Protein AF-A0A2E6H4V5-F1 (afdb_monomer_lite)

Structure (mmCIF, N/CA/C/O backbone):
data_AF-A0A2E6H4V5-F1
#
_entry.id   AF-A0A2E6H4V5-F1
#
loop_
_atom_site.group_PDB
_atom_site.id
_atom_site.type_symbol
_atom_site.label_atom_id
_atom_site.label_alt_id
_atom_site.label_comp_id
_atom_site.label_asym_id
_atom_site.label_entity_id
_atom_site.label_seq_id
_atom_site.pdbx_PDB_ins_code
_atom_site.Cartn_x
_atom_site.Cartn_y
_atom_site.Cartn_z
_atom_site.occupancy
_atom_site.B_iso_or_equiv
_atom_site.auth_seq_id
_atom_site.auth_comp_id
_atom_site.auth_asym_id
_atom_site.auth_atom_id
_atom_site.pdbx_PDB_model_num
ATOM 1 N N . MET A 1 1 ? 50.758 -8.841 -53.017 1.00 52.12 1 MET A N 1
ATOM 2 C CA . MET A 1 1 ? 50.225 -9.672 -51.910 1.00 52.12 1 MET A CA 1
ATOM 3 C C . MET A 1 1 ? 50.208 -8.991 -50.531 1.00 52.12 1 MET A C 1
ATOM 5 O O . MET A 1 1 ? 49.557 -9.523 -49.649 1.00 52.12 1 MET A O 1
ATOM 9 N N . LYS A 1 2 ? 50.827 -7.814 -50.313 1.00 46.16 2 LYS A N 1
ATOM 10 C CA . LYS A 1 2 ? 50.714 -7.075 -49.030 1.00 46.16 2 LYS A CA 1
ATOM 11 C C . LYS A 1 2 ? 49.359 -6.372 -48.821 1.00 46.16 2 LYS A C 1
ATOM 13 O O . LYS A 1 2 ? 48.883 -6.293 -47.697 1.00 46.16 2 LYS A O 1
ATOM 18 N N . ASN A 1 3 ? 48.698 -5.952 -49.901 1.00 44.50 3 ASN A N 1
ATOM 19 C CA . ASN A 1 3 ? 47.446 -5.182 -49.819 1.00 44.50 3 ASN A CA 1
ATOM 20 C C . ASN A 1 3 ? 46.197 -6.042 -49.544 1.00 44.50 3 ASN A C 1
ATOM 22 O O . ASN A 1 3 ? 45.157 -5.496 -49.205 1.00 44.50 3 ASN A O 1
ATOM 26 N N . LEU A 1 4 ? 46.293 -7.373 -49.664 1.00 47.16 4 LEU A N 1
ATOM 27 C CA . LEU A 1 4 ? 45.174 -8.289 -49.404 1.00 47.16 4 LEU A CA 1
ATOM 28 C C . LEU A 1 4 ? 45.075 -8.670 -47.914 1.00 47.16 4 LEU A C 1
ATOM 30 O O . LEU A 1 4 ? 43.982 -8.856 -47.392 1.00 47.16 4 LEU A O 1
ATOM 34 N N . PHE A 1 5 ? 46.212 -8.706 -47.210 1.00 50.19 5 PHE A N 1
ATOM 35 C CA . PHE A 1 5 ? 46.277 -9.004 -45.773 1.00 50.19 5 PHE A CA 1
ATOM 36 C C . PHE A 1 5 ? 45.730 -7.852 -44.912 1.00 50.19 5 PHE A C 1
ATOM 38 O O . PHE A 1 5 ? 45.134 -8.077 -43.864 1.00 50.19 5 PHE A O 1
ATOM 45 N N . LEU A 1 6 ? 45.884 -6.615 -45.393 1.00 50.12 6 LEU A N 1
ATOM 46 C CA . LEU A 1 6 ? 45.391 -5.404 -44.731 1.00 50.12 6 LEU A CA 1
ATOM 47 C C . LEU A 1 6 ? 43.860 -5.302 -44.755 1.00 50.12 6 LEU A C 1
ATOM 49 O O . LEU A 1 6 ? 43.263 -4.893 -43.766 1.00 50.12 6 LEU A O 1
ATOM 53 N N . ILE A 1 7 ? 43.218 -5.731 -45.844 1.00 53.72 7 ILE A N 1
ATOM 54 C CA . ILE A 1 7 ? 41.752 -5.709 -45.961 1.00 53.72 7 ILE A CA 1
ATOM 55 C C . ILE A 1 7 ? 41.122 -6.771 -45.045 1.00 53.72 7 ILE A C 1
ATOM 57 O O . ILE A 1 7 ? 40.123 -6.498 -44.387 1.00 53.72 7 ILE A O 1
ATOM 61 N N . PHE A 1 8 ? 41.737 -7.953 -44.931 1.00 45.75 8 PHE A N 1
ATOM 62 C CA . PHE A 1 8 ? 41.228 -9.027 -44.070 1.00 45.75 8 PHE A CA 1
ATOM 63 C C . PHE A 1 8 ? 41.343 -8.695 -42.573 1.00 45.75 8 PHE A C 1
ATOM 65 O O . PHE A 1 8 ? 40.436 -9.002 -41.804 1.00 45.75 8 PHE A O 1
ATOM 72 N N . ALA A 1 9 ? 42.418 -8.011 -42.163 1.00 53.47 9 ALA A N 1
ATOM 73 C CA . ALA A 1 9 ? 42.594 -7.571 -40.780 1.00 53.47 9 ALA A CA 1
ATOM 74 C C . ALA A 1 9 ? 41.548 -6.523 -40.363 1.00 53.47 9 ALA A C 1
ATOM 76 O O . ALA A 1 9 ? 40.997 -6.633 -39.276 1.00 53.47 9 ALA A O 1
ATOM 77 N N . VAL A 1 10 ? 41.223 -5.560 -41.236 1.00 49.62 10 VAL A N 1
ATOM 78 C CA . VAL A 1 10 ? 40.215 -4.517 -40.953 1.00 49.62 10 VAL A CA 1
ATOM 79 C C . VAL A 1 10 ? 38.809 -5.106 -40.821 1.00 49.62 10 VAL A C 1
ATOM 81 O O . VAL A 1 10 ? 38.048 -4.683 -39.956 1.00 49.62 10 VAL A O 1
ATOM 84 N N . ILE A 1 11 ? 38.470 -6.111 -41.632 1.00 53.28 11 ILE A N 1
ATOM 85 C CA . ILE A 1 11 ? 37.168 -6.783 -41.546 1.00 53.28 11 ILE A CA 1
ATOM 86 C C . ILE A 1 11 ? 37.022 -7.493 -40.189 1.00 53.28 11 ILE A C 1
ATOM 88 O O . ILE A 1 11 ? 36.001 -7.327 -39.526 1.00 53.28 11 ILE A O 1
ATOM 92 N N . ILE A 1 12 ? 38.052 -8.208 -39.720 1.00 52.69 12 ILE A N 1
ATOM 93 C CA . ILE A 1 12 ? 37.995 -8.936 -38.441 1.00 52.69 12 ILE A CA 1
ATOM 94 C C . ILE A 1 12 ? 37.802 -7.981 -37.250 1.00 52.69 12 ILE A C 1
ATOM 96 O O . ILE A 1 12 ? 36.963 -8.260 -36.397 1.00 52.69 12 ILE A O 1
ATOM 100 N N . THR A 1 13 ? 38.485 -6.830 -37.207 1.00 49.66 13 THR A N 1
ATOM 101 C CA . THR A 1 13 ? 38.328 -5.870 -36.096 1.00 49.66 13 THR A CA 1
ATOM 102 C C . THR A 1 13 ? 36.956 -5.193 -36.068 1.00 49.66 13 THR A C 1
ATOM 104 O O . THR A 1 13 ? 36.462 -4.858 -34.993 1.00 49.66 13 THR A O 1
ATOM 107 N N . VAL A 1 14 ? 36.319 -4.973 -37.223 1.00 49.88 14 VAL A N 1
ATOM 108 C CA . VAL A 1 14 ? 34.971 -4.377 -37.270 1.00 49.88 14 VAL A CA 1
ATOM 109 C C . VAL A 1 14 ? 33.918 -5.373 -36.774 1.00 49.88 14 VAL A C 1
ATOM 111 O O . VAL A 1 14 ? 33.035 -4.990 -36.009 1.00 49.88 14 VAL A O 1
ATOM 114 N N . PHE A 1 15 ? 34.044 -6.660 -37.118 1.00 46.72 15 PHE A N 1
ATOM 115 C CA . PHE A 1 15 ? 33.106 -7.690 -36.656 1.00 46.72 15 PHE A CA 1
ATOM 116 C C . PHE A 1 15 ? 33.246 -8.021 -35.165 1.00 46.72 15 PHE A C 1
ATOM 118 O O . PHE A 1 15 ? 32.231 -8.243 -34.506 1.00 46.72 15 PHE A O 1
ATOM 125 N N . THR A 1 16 ? 34.460 -8.001 -34.600 1.00 48.75 16 THR A N 1
ATOM 126 C CA . THR A 1 16 ? 34.630 -8.226 -33.155 1.00 48.75 16 THR A CA 1
ATOM 127 C C . THR A 1 16 ? 34.018 -7.099 -32.331 1.00 48.75 16 THR A C 1
ATOM 129 O O . THR A 1 16 ? 33.353 -7.383 -31.348 1.00 48.75 16 THR A O 1
ATOM 132 N N . ASN A 1 17 ? 34.156 -5.835 -32.749 1.00 46.56 17 ASN A N 1
ATOM 133 C CA . ASN A 1 17 ? 33.575 -4.708 -32.006 1.00 46.56 17 ASN A CA 1
ATOM 134 C C . ASN A 1 17 ? 32.035 -4.693 -32.035 1.00 46.56 17 ASN A C 1
ATOM 136 O O . ASN A 1 17 ? 31.414 -4.264 -31.067 1.00 46.56 17 ASN A O 1
ATOM 140 N N 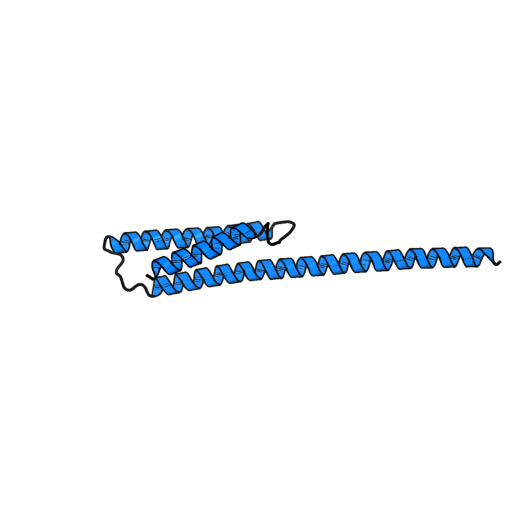. PHE A 1 18 ? 31.413 -5.194 -33.108 1.00 44.62 18 PHE A N 1
ATOM 141 C CA . PHE A 1 18 ? 29.951 -5.276 -33.213 1.00 44.62 18 PHE A CA 1
ATOM 142 C C . PHE A 1 18 ? 29.352 -6.390 -32.335 1.00 44.62 18 PHE A C 1
ATOM 144 O O . PHE A 1 18 ? 28.253 -6.240 -31.807 1.00 44.62 18 PHE A O 1
ATOM 151 N N . ALA A 1 19 ? 30.079 -7.498 -32.149 1.00 49.19 19 ALA A N 1
ATOM 152 C CA . ALA A 1 19 ? 29.646 -8.598 -31.289 1.00 49.19 19 ALA A CA 1
ATOM 153 C C . ALA A 1 19 ? 29.743 -8.241 -29.795 1.00 49.19 19 ALA A C 1
ATOM 155 O O . ALA A 1 19 ? 28.808 -8.514 -29.048 1.00 49.19 19 ALA A O 1
ATOM 156 N N . THR A 1 20 ? 30.824 -7.581 -29.361 1.00 50.72 20 THR A N 1
ATOM 157 C CA . THR A 1 20 ? 31.003 -7.204 -27.947 1.00 50.72 20 THR A CA 1
ATOM 158 C C . THR A 1 20 ? 30.060 -6.078 -27.516 1.00 50.72 20 THR A C 1
ATOM 160 O O . THR A 1 20 ? 29.557 -6.101 -26.399 1.00 50.72 20 THR A O 1
ATOM 163 N N . ALA A 1 21 ? 29.775 -5.106 -28.392 1.00 50.59 21 ALA A N 1
ATOM 164 C CA . ALA A 1 21 ? 28.864 -4.002 -28.071 1.00 50.59 21 ALA A CA 1
ATOM 165 C C . ALA A 1 21 ? 27.412 -4.472 -27.850 1.00 50.59 21 ALA A C 1
ATOM 167 O O . ALA A 1 21 ? 26.738 -3.980 -26.946 1.00 50.59 21 ALA A O 1
ATOM 168 N N . ASN A 1 22 ? 26.951 -5.455 -28.631 1.00 50.59 22 ASN A N 1
ATOM 169 C CA . ASN A 1 22 ? 25.615 -6.034 -28.472 1.00 50.59 22 ASN A CA 1
ATOM 170 C C . ASN A 1 22 ? 25.485 -6.898 -27.207 1.00 50.59 22 ASN A C 1
ATOM 172 O O . ASN A 1 22 ? 24.418 -6.920 -26.601 1.00 50.59 22 ASN A O 1
ATOM 176 N N . ASP A 1 23 ? 26.552 -7.588 -26.795 1.00 55.97 23 ASP A N 1
ATOM 177 C CA . ASP A 1 23 ? 26.532 -8.434 -25.594 1.00 55.97 23 ASP A CA 1
ATOM 178 C C . ASP A 1 23 ? 26.511 -7.589 -24.304 1.00 55.97 23 ASP A C 1
ATOM 180 O O . ASP A 1 23 ? 25.760 -7.888 -23.377 1.00 55.97 23 ASP A O 1
ATOM 184 N N . HIS A 1 24 ? 27.240 -6.464 -24.273 1.00 57.56 24 HIS A N 1
ATOM 185 C CA . HIS A 1 24 ? 27.178 -5.509 -23.157 1.00 57.56 24 HIS A CA 1
ATOM 186 C C . HIS A 1 24 ? 25.795 -4.853 -23.024 1.00 57.56 24 HIS A C 1
ATOM 188 O O . HIS A 1 24 ? 25.218 -4.873 -21.942 1.00 57.56 24 HIS A O 1
ATOM 194 N N . SER A 1 25 ? 25.212 -4.366 -24.126 1.00 62.81 25 SER A N 1
ATOM 195 C CA . SER A 1 25 ? 23.874 -3.750 -24.107 1.00 62.81 25 SER A CA 1
ATOM 196 C C . SER A 1 25 ? 22.778 -4.714 -23.637 1.00 62.81 25 SER A C 1
ATOM 198 O O . SER A 1 25 ? 21.852 -4.304 -22.938 1.00 62.81 25 SER A O 1
ATOM 200 N N . PHE A 1 26 ? 22.877 -5.996 -23.997 1.00 57.97 26 PHE A N 1
ATOM 201 C CA . PHE A 1 26 ? 21.918 -7.010 -23.568 1.00 57.97 26 PHE A CA 1
ATOM 202 C C . PHE A 1 26 ? 22.088 -7.385 -22.089 1.00 57.97 26 PHE A C 1
ATOM 204 O O . PHE A 1 26 ? 21.100 -7.552 -21.373 1.00 57.97 26 PHE A O 1
ATOM 211 N N . GLN A 1 27 ? 23.332 -7.491 -21.609 1.00 62.06 27 GLN A N 1
ATOM 212 C CA . GLN A 1 27 ? 23.611 -7.733 -20.193 1.00 62.06 27 GLN A CA 1
ATOM 213 C C . GLN A 1 27 ? 23.140 -6.576 -19.303 1.00 62.06 27 GLN A C 1
ATOM 215 O O . GLN A 1 27 ? 22.579 -6.848 -18.241 1.00 62.06 27 GLN A O 1
ATOM 220 N N . ASP A 1 28 ? 23.305 -5.329 -19.748 1.00 68.44 28 ASP A N 1
ATOM 221 C CA . ASP A 1 28 ? 22.848 -4.139 -19.022 1.00 68.44 28 ASP A CA 1
ATOM 222 C C . ASP A 1 28 ? 21.315 -4.118 -18.905 1.00 68.44 28 ASP A C 1
ATOM 224 O O . ASP A 1 28 ? 20.787 -4.004 -17.800 1.00 68.44 28 ASP A O 1
ATOM 228 N N . SER A 1 29 ? 20.594 -4.381 -20.003 1.00 68.62 29 SER A N 1
ATOM 229 C CA . SER A 1 29 ? 19.123 -4.470 -20.004 1.00 68.62 29 SER A CA 1
ATOM 230 C C . SER A 1 29 ? 18.584 -5.587 -19.094 1.00 68.62 29 SER A C 1
ATOM 232 O O . SER A 1 29 ? 17.588 -5.403 -18.393 1.00 68.62 29 SER A O 1
ATOM 234 N N . ILE A 1 30 ? 19.255 -6.746 -19.035 1.00 72.06 30 ILE A N 1
ATOM 235 C CA . ILE A 1 30 ? 18.877 -7.826 -18.105 1.00 72.06 30 ILE A CA 1
ATOM 236 C C . ILE A 1 30 ? 19.095 -7.414 -16.646 1.00 72.06 30 ILE A C 1
ATOM 238 O O . ILE A 1 30 ? 18.318 -7.811 -15.773 1.00 72.06 30 ILE A O 1
ATOM 242 N N . GLN A 1 31 ? 20.185 -6.705 -16.347 1.00 73.31 31 GLN A N 1
ATOM 243 C CA . GLN A 1 31 ? 20.458 -6.247 -14.986 1.00 73.31 31 GLN A CA 1
ATOM 244 C C . GLN A 1 31 ? 19.449 -5.189 -14.547 1.00 73.31 31 GLN A C 1
ATOM 246 O O . GLN A 1 31 ? 18.932 -5.297 -13.438 1.00 73.31 31 GLN A O 1
ATOM 251 N N . GLU A 1 32 ? 19.119 -4.245 -15.426 1.00 78.69 32 GLU A N 1
ATOM 252 C CA . GLU A 1 32 ? 18.104 -3.218 -15.191 1.00 78.69 32 GLU A CA 1
ATOM 253 C C . GLU A 1 32 ? 16.744 -3.847 -14.861 1.00 78.69 32 GLU A C 1
ATOM 255 O O . GLU A 1 32 ? 16.233 -3.642 -13.761 1.00 78.69 32 GLU A O 1
ATOM 260 N N . GLY A 1 33 ? 16.248 -4.771 -15.691 1.00 78.00 33 GLY A N 1
ATOM 261 C CA . GLY A 1 33 ? 14.977 -5.454 -15.417 1.00 78.00 33 GLY A CA 1
ATOM 262 C C . GLY A 1 33 ? 14.971 -6.286 -14.122 1.00 78.00 33 GLY A C 1
ATOM 263 O O . GLY A 1 33 ? 13.938 -6.428 -13.465 1.00 78.00 33 GLY A O 1
ATOM 264 N N . LYS A 1 34 ? 16.121 -6.827 -13.690 1.00 83.94 34 LYS A N 1
ATOM 265 C CA . LYS A 1 34 ? 16.236 -7.506 -12.383 1.00 83.94 34 LYS A CA 1
ATOM 266 C C . LYS A 1 34 ? 16.164 -6.528 -11.213 1.00 83.94 34 LYS A C 1
ATOM 268 O O . LYS A 1 34 ? 15.595 -6.882 -10.181 1.00 83.94 34 LYS A O 1
ATOM 273 N N . ILE A 1 35 ? 16.761 -5.345 -11.355 1.00 84.94 35 ILE A N 1
ATOM 274 C CA . ILE A 1 35 ? 16.727 -4.289 -10.337 1.00 84.94 35 ILE A CA 1
ATOM 275 C C . ILE A 1 35 ? 15.297 -3.770 -10.191 1.00 84.94 35 ILE A C 1
ATOM 277 O O . ILE A 1 35 ? 14.790 -3.714 -9.073 1.00 84.94 35 ILE A O 1
ATOM 281 N N . GLU A 1 36 ? 14.619 -3.495 -11.303 1.00 86.81 36 GLU A N 1
ATOM 282 C CA . GLU A 1 36 ? 13.221 -3.053 -11.309 1.00 86.81 36 GLU A CA 1
ATOM 283 C C . GLU A 1 36 ? 12.293 -4.091 -10.668 1.00 86.81 36 GLU A C 1
ATOM 285 O O . GLU A 1 36 ? 11.501 -3.763 -9.784 1.00 86.81 36 GLU A O 1
ATOM 290 N N . ALA A 1 37 ? 12.449 -5.373 -11.017 1.00 87.88 37 ALA A N 1
ATOM 291 C CA . ALA A 1 37 ? 11.678 -6.448 -10.399 1.00 87.88 37 ALA A CA 1
ATOM 292 C C . ALA A 1 37 ? 11.965 -6.591 -8.894 1.00 87.88 37 ALA A C 1
ATOM 294 O O . ALA A 1 37 ? 11.052 -6.862 -8.110 1.00 87.88 37 ALA A O 1
ATOM 295 N N . ALA A 1 38 ? 13.219 -6.430 -8.463 1.00 89.06 38 ALA A N 1
ATOM 296 C CA . ALA A 1 38 ? 13.568 -6.447 -7.044 1.00 89.06 38 ALA A CA 1
ATOM 297 C C . ALA A 1 38 ? 12.921 -5.270 -6.301 1.00 89.06 38 ALA A C 1
ATOM 299 O O . ALA A 1 38 ? 12.361 -5.457 -5.221 1.00 89.06 38 ALA A O 1
ATOM 300 N N . TYR A 1 39 ? 12.934 -4.085 -6.907 1.00 89.31 39 TYR A N 1
ATOM 301 C CA . TYR A 1 39 ? 12.343 -2.884 -6.337 1.00 89.31 39 TYR A CA 1
ATOM 302 C C . TYR A 1 39 ? 10.813 -2.984 -6.231 1.00 89.31 39 TYR A C 1
ATOM 304 O O . TYR A 1 39 ? 10.244 -2.730 -5.170 1.00 89.31 39 TYR A O 1
ATOM 312 N N . LEU A 1 40 ? 10.142 -3.483 -7.272 1.00 92.69 40 LEU A N 1
ATOM 313 C CA . LEU A 1 40 ? 8.702 -3.742 -7.247 1.00 92.69 40 LEU A CA 1
ATOM 314 C C . LEU A 1 40 ? 8.316 -4.793 -6.189 1.00 92.69 40 LEU A C 1
ATOM 316 O O . LEU A 1 40 ? 7.277 -4.675 -5.534 1.00 92.69 40 LEU A O 1
ATOM 320 N N . ASN A 1 41 ? 9.150 -5.819 -5.995 1.00 93.44 41 ASN A N 1
ATOM 321 C CA . ASN A 1 41 ? 8.943 -6.815 -4.942 1.00 93.44 41 ASN A CA 1
ATOM 322 C C . ASN A 1 41 ? 9.115 -6.226 -3.538 1.00 93.44 41 ASN A C 1
ATOM 324 O O . ASN A 1 41 ? 8.347 -6.591 -2.649 1.00 93.44 41 ASN A O 1
ATOM 328 N N . MET A 1 42 ? 10.074 -5.318 -3.350 1.00 95.12 42 MET A N 1
ATOM 329 C CA . MET A 1 42 ? 10.267 -4.603 -2.087 1.00 95.12 42 MET A CA 1
ATOM 330 C C . MET A 1 42 ? 9.024 -3.776 -1.734 1.00 95.12 42 MET A C 1
ATOM 332 O O . MET A 1 42 ? 8.497 -3.910 -0.635 1.00 95.12 42 MET A O 1
ATOM 336 N N . LEU A 1 43 ? 8.482 -3.015 -2.691 1.00 95.69 43 LEU A N 1
ATOM 337 C CA . LEU A 1 43 ? 7.257 -2.233 -2.484 1.00 95.69 43 LEU A CA 1
ATOM 338 C C . LEU A 1 43 ? 6.057 -3.125 -2.136 1.00 95.69 43 LEU A C 1
ATOM 340 O O . LEU A 1 43 ? 5.270 -2.788 -1.255 1.00 95.69 43 LEU A O 1
ATOM 344 N N . ARG A 1 44 ? 5.939 -4.301 -2.769 1.00 97.12 44 ARG A N 1
ATOM 345 C CA . ARG A 1 44 ? 4.915 -5.293 -2.402 1.00 97.12 44 ARG A CA 1
ATOM 346 C C . ARG A 1 44 ? 5.072 -5.773 -0.961 1.00 97.12 44 ARG A C 1
ATOM 348 O O . ARG A 1 44 ? 4.083 -5.948 -0.256 1.00 97.12 44 ARG A O 1
ATOM 355 N N . GLU A 1 45 ? 6.304 -6.041 -0.539 1.00 97.44 45 GLU A N 1
ATOM 356 C CA . GLU A 1 45 ? 6.592 -6.470 0.828 1.00 97.44 45 GLU A CA 1
ATOM 357 C C . GLU A 1 45 ? 6.224 -5.381 1.841 1.00 97.44 45 GLU A C 1
ATOM 359 O O . GLU A 1 45 ? 5.641 -5.693 2.879 1.00 97.44 45 GLU A O 1
ATOM 364 N N . ASP A 1 46 ? 6.492 -4.116 1.524 1.00 97.12 46 ASP A N 1
ATOM 365 C CA . ASP A 1 46 ? 6.142 -2.987 2.386 1.00 97.12 46 ASP A CA 1
ATOM 366 C C . ASP A 1 46 ? 4.623 -2.809 2.532 1.00 97.12 46 ASP A C 1
ATOM 368 O O . ASP A 1 46 ? 4.150 -2.588 3.648 1.00 97.12 46 ASP A O 1
ATOM 372 N N . ILE A 1 47 ? 3.848 -3.001 1.454 1.00 97.88 47 ILE A N 1
ATOM 373 C CA . ILE A 1 47 ? 2.373 -3.046 1.515 1.00 97.88 47 ILE A CA 1
ATOM 374 C C . ILE A 1 47 ? 1.913 -4.167 2.451 1.00 97.88 47 ILE A C 1
ATOM 376 O O . ILE A 1 47 ? 1.108 -3.929 3.348 1.00 97.88 47 ILE A O 1
ATOM 380 N N . ASN A 1 48 ? 2.447 -5.380 2.277 1.00 97.81 48 ASN A N 1
ATOM 381 C CA . ASN A 1 48 ? 2.061 -6.531 3.096 1.00 97.81 48 ASN A CA 1
ATOM 382 C C . ASN A 1 48 ? 2.409 -6.326 4.579 1.00 97.81 48 ASN A C 1
ATOM 384 O O . ASN A 1 48 ? 1.662 -6.759 5.452 1.00 97.81 48 ASN A O 1
ATOM 388 N N . LYS A 1 49 ? 3.537 -5.671 4.882 1.00 97.44 49 LYS A N 1
ATOM 389 C CA . LYS A 1 49 ? 3.915 -5.319 6.260 1.00 97.44 49 LYS A CA 1
ATOM 390 C C . LYS A 1 49 ? 2.964 -4.292 6.864 1.00 97.44 49 LYS A C 1
ATOM 392 O O . LYS A 1 49 ? 2.606 -4.436 8.029 1.00 97.44 49 LYS A O 1
ATOM 397 N N . ALA A 1 50 ? 2.571 -3.277 6.096 1.00 96.12 50 ALA A N 1
ATOM 398 C CA . ALA A 1 50 ? 1.618 -2.270 6.550 1.00 96.12 50 ALA A CA 1
ATOM 399 C C . ALA A 1 50 ? 0.240 -2.897 6.829 1.00 96.12 50 ALA A C 1
ATOM 401 O O . ALA A 1 50 ? -0.321 -2.680 7.899 1.00 96.12 50 ALA A O 1
ATOM 402 N N . GLU A 1 51 ? -0.248 -3.754 5.927 1.00 97.94 51 GLU A N 1
ATOM 403 C CA . GLU A 1 51 ? -1.499 -4.503 6.103 1.00 97.94 51 GLU A CA 1
ATOM 404 C C . GLU A 1 51 ? -1.452 -5.429 7.325 1.00 97.94 51 GLU A C 1
ATOM 406 O O . GLU A 1 51 ? -2.345 -5.379 8.164 1.00 97.94 51 GLU A O 1
ATOM 411 N N . ALA A 1 52 ? -0.381 -6.209 7.494 1.00 96.75 52 ALA A N 1
ATOM 412 C CA . ALA A 1 52 ? -0.231 -7.075 8.663 1.00 96.75 52 ALA A CA 1
ATOM 413 C C . ALA A 1 52 ? -0.157 -6.280 9.981 1.00 96.75 52 ALA A C 1
ATOM 415 O O . ALA A 1 52 ? -0.679 -6.724 11.004 1.00 96.75 52 ALA A O 1
ATOM 416 N N . GLY A 1 53 ? 0.485 -5.106 9.968 1.00 94.81 53 GLY A N 1
ATOM 417 C CA . GLY A 1 53 ? 0.506 -4.192 11.110 1.00 94.81 53 GLY A CA 1
ATOM 418 C C . GLY A 1 53 ? -0.895 -3.694 11.465 1.00 94.81 53 GLY A C 1
ATOM 419 O O . GLY A 1 53 ? -1.280 -3.734 12.631 1.00 94.81 53 GLY A O 1
ATOM 420 N N . PHE A 1 54 ? -1.675 -3.307 10.457 1.00 95.50 54 PHE A N 1
ATOM 421 C CA . PHE A 1 54 ? -3.069 -2.906 10.618 1.00 95.50 54 PHE A CA 1
ATOM 422 C C . PHE A 1 54 ? -3.948 -4.032 11.173 1.00 95.50 54 PHE A C 1
ATOM 424 O O . PHE A 1 54 ? -4.621 -3.836 12.185 1.00 95.50 54 PHE A O 1
ATOM 431 N N . GLU A 1 55 ? -3.902 -5.226 10.576 1.00 94.94 55 GLU A N 1
ATOM 432 C CA . GLU A 1 55 ? -4.665 -6.393 11.039 1.00 94.94 55 GLU A CA 1
ATOM 433 C C . GLU A 1 55 ? -4.338 -6.737 12.497 1.00 94.94 55 GLU A C 1
ATOM 435 O O . GLU A 1 55 ? -5.234 -7.031 13.293 1.00 94.94 55 GLU A O 1
ATOM 440 N N . HIS A 1 56 ? -3.056 -6.656 12.868 1.00 93.88 56 HIS A N 1
ATOM 441 C CA . HIS A 1 56 ? -2.625 -6.849 14.244 1.00 93.88 56 HIS A CA 1
ATOM 442 C C . HIS A 1 56 ? -3.196 -5.773 15.176 1.00 93.88 56 HIS A C 1
ATOM 444 O O . HIS A 1 56 ? -3.678 -6.113 16.254 1.00 93.88 56 HIS A O 1
ATOM 450 N N . THR A 1 57 ? -3.164 -4.493 14.795 1.00 91.75 57 THR A N 1
ATOM 451 C CA . THR A 1 57 ? -3.752 -3.409 15.598 1.00 91.75 57 THR A CA 1
ATOM 452 C C . THR A 1 57 ? -5.244 -3.636 15.818 1.00 91.75 57 THR A C 1
ATOM 454 O O . THR A 1 57 ? -5.684 -3.653 16.964 1.00 91.75 57 THR A O 1
ATOM 457 N N . VAL A 1 58 ? -6.008 -3.905 14.755 1.00 90.25 58 VAL A N 1
ATOM 458 C CA . VAL A 1 58 ? -7.461 -4.132 14.837 1.00 90.25 58 VAL A CA 1
ATOM 459 C C . VAL A 1 58 ? -7.803 -5.319 15.738 1.00 90.25 58 VAL A C 1
ATOM 461 O O . VAL A 1 58 ? -8.722 -5.231 16.549 1.00 90.25 58 VAL A O 1
ATOM 464 N N . ALA A 1 59 ? -7.050 -6.418 15.643 1.00 89.06 59 ALA A N 1
ATOM 465 C CA . ALA A 1 59 ? -7.268 -7.603 16.471 1.00 89.06 59 ALA A CA 1
ATOM 466 C C . ALA A 1 59 ? -7.029 -7.369 17.977 1.00 89.06 59 ALA A C 1
ATOM 468 O O . ALA A 1 59 ? -7.475 -8.182 18.787 1.00 89.06 59 ALA A O 1
ATOM 469 N N . ASN A 1 60 ? -6.326 -6.292 18.343 1.00 88.12 60 ASN A N 1
ATOM 470 C CA . ASN A 1 60 ? -5.974 -5.945 19.721 1.00 88.12 60 ASN A CA 1
ATOM 471 C C . ASN A 1 60 ? -6.663 -4.661 20.221 1.00 88.12 60 ASN A C 1
ATOM 473 O O . ASN A 1 60 ? -6.254 -4.123 21.247 1.00 88.12 60 ASN A O 1
ATOM 477 N N . LEU A 1 61 ? -7.687 -4.153 19.526 1.00 85.38 61 LEU A N 1
ATOM 478 C CA . LEU A 1 61 ? -8.490 -3.042 20.038 1.00 85.38 61 LEU A CA 1
ATOM 479 C C . LEU A 1 61 ? -9.347 -3.518 21.224 1.00 85.38 61 LEU A C 1
ATOM 481 O O . LEU A 1 61 ? -10.119 -4.469 21.103 1.00 85.38 61 LEU A O 1
ATOM 485 N N . ASP A 1 62 ? -9.207 -2.846 22.369 1.00 72.50 62 ASP A N 1
ATOM 486 C CA . ASP A 1 62 ? -9.856 -3.213 23.638 1.00 72.50 62 ASP A CA 1
ATOM 487 C C . ASP A 1 62 ? -11.350 -2.816 23.713 1.00 72.50 62 ASP A C 1
ATOM 489 O O . ASP A 1 62 ? -12.048 -3.203 24.656 1.00 72.50 62 ASP A O 1
ATOM 493 N N . GLU A 1 63 ? -11.877 -2.066 22.737 1.00 62.59 63 GLU A N 1
ATOM 494 C CA . GLU A 1 63 ? -13.209 -1.456 22.830 1.00 62.59 63 GLU A CA 1
ATOM 495 C C . GLU A 1 63 ? -14.302 -2.152 21.996 1.00 62.59 63 GLU A C 1
ATOM 497 O O . GLU A 1 63 ? -14.115 -2.479 20.820 1.00 62.59 63 GLU A O 1
ATOM 502 N N . PRO A 1 64 ? -15.506 -2.357 22.568 1.00 57.50 64 PRO A N 1
ATOM 503 C CA . PRO A 1 64 ? -16.658 -2.795 21.797 1.00 57.50 64 PRO A CA 1
ATOM 504 C C . PRO A 1 64 ? -17.126 -1.681 20.842 1.00 57.50 64 PRO A C 1
ATOM 506 O O . PRO A 1 64 ? -17.406 -0.555 21.243 1.00 57.50 64 PRO A O 1
ATOM 509 N N . ILE A 1 65 ? -17.282 -2.030 19.561 1.00 60.78 65 ILE A N 1
ATOM 510 C CA . ILE A 1 65 ? -17.713 -1.152 18.451 1.00 60.78 65 ILE A CA 1
ATOM 511 C C . ILE A 1 65 ? -19.224 -0.814 18.544 1.00 60.78 65 ILE A C 1
ATOM 513 O O . ILE A 1 65 ?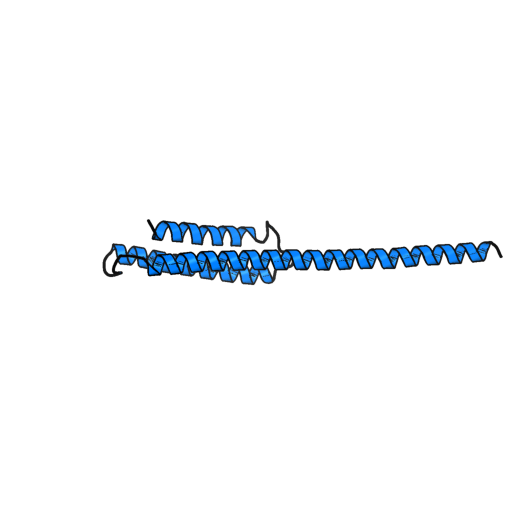 -19.987 -0.995 17.594 1.00 60.78 65 ILE A O 1
ATOM 517 N N . ASN A 1 66 ? -19.726 -0.424 19.716 1.00 55.53 66 ASN A N 1
ATOM 518 C CA . ASN A 1 66 ? -21.152 -0.168 19.963 1.00 55.53 66 ASN A CA 1
ATOM 519 C C . ASN A 1 66 ? -21.467 1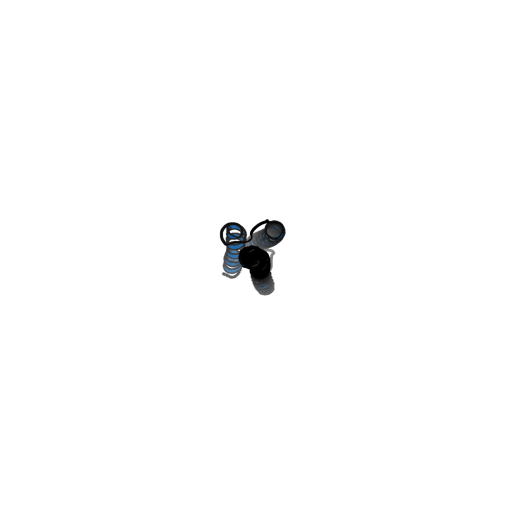.268 20.426 1.00 55.53 66 ASN A C 1
ATOM 521 O O . ASN A 1 66 ? -22.594 1.719 20.195 1.00 55.53 66 ASN A O 1
ATOM 525 N N . ASP A 1 67 ? -20.491 2.005 20.963 1.00 61.31 67 ASP A N 1
ATOM 526 C CA . ASP A 1 67 ? -20.630 3.413 21.362 1.00 61.31 67 ASP A CA 1
ATOM 527 C C . ASP A 1 67 ? -20.097 4.397 20.292 1.00 61.31 67 ASP A C 1
ATOM 529 O O . ASP A 1 67 ? -19.667 4.005 19.205 1.00 61.31 67 ASP A O 1
ATOM 533 N N . VAL A 1 68 ? -20.201 5.713 20.536 1.00 65.75 68 VAL A N 1
ATOM 534 C CA . VAL A 1 68 ? -19.773 6.758 19.575 1.00 65.75 68 VAL A CA 1
ATOM 535 C C . VAL A 1 68 ? -18.282 6.643 19.237 1.00 65.75 68 VAL A C 1
ATOM 537 O O . VAL A 1 68 ? -17.928 6.803 18.070 1.00 65.75 68 VAL A O 1
ATOM 540 N N . GLU A 1 69 ? -17.438 6.313 20.216 1.00 67.12 69 GLU A N 1
ATOM 541 C CA . GLU A 1 69 ? -16.005 6.033 20.022 1.00 67.12 69 GLU A CA 1
ATOM 542 C C . GLU A 1 69 ? -15.794 4.822 19.103 1.00 67.12 69 GLU A C 1
ATOM 544 O O . GLU A 1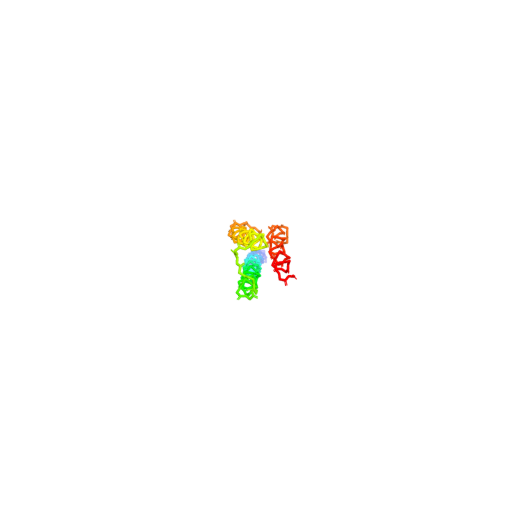 69 ? -15.061 4.918 18.119 1.00 67.12 69 GLU A O 1
ATOM 549 N N . GLY A 1 70 ? -16.582 3.759 19.285 1.00 75.75 70 GLY A N 1
ATOM 550 C CA . GLY A 1 70 ? -16.602 2.609 18.380 1.00 75.75 70 GLY A CA 1
ATOM 551 C C . GLY A 1 70 ? -16.973 2.961 16.933 1.00 75.75 70 GLY A C 1
ATOM 552 O O . GLY A 1 70 ? -16.419 2.396 15.994 1.00 75.75 70 GLY A O 1
ATOM 553 N N . LYS A 1 71 ? -17.865 3.936 16.703 1.00 80.12 71 LYS A N 1
ATOM 554 C CA . LYS A 1 71 ? -18.190 4.399 15.336 1.00 80.12 71 LYS A CA 1
ATOM 555 C C . LYS A 1 71 ? -17.041 5.159 14.678 1.00 80.12 71 LYS A C 1
ATOM 557 O O . LYS A 1 71 ? -16.887 5.063 13.463 1.00 80.12 71 LYS A O 1
ATOM 562 N N . ILE A 1 72 ? -16.272 5.923 15.455 1.00 83.56 72 ILE A N 1
ATOM 563 C CA . ILE A 1 72 ? -15.088 6.632 14.954 1.00 83.56 72 ILE A CA 1
ATOM 564 C C . ILE A 1 72 ? -14.001 5.615 14.605 1.00 83.56 72 ILE A C 1
ATOM 566 O O . ILE A 1 72 ? -13.482 5.656 13.494 1.00 83.56 72 ILE A O 1
ATOM 570 N N . GLN A 1 73 ? -13.738 4.654 15.494 1.00 85.31 73 GLN A N 1
ATOM 571 C CA . GLN A 1 73 ? -12.795 3.563 15.236 1.00 85.31 73 GLN A CA 1
ATOM 572 C C . GLN A 1 73 ? -13.196 2.752 13.999 1.00 85.31 73 GLN A C 1
ATOM 574 O O . GLN A 1 73 ? -12.362 2.520 13.132 1.00 85.31 73 GLN A O 1
ATOM 579 N N . ALA A 1 74 ? -14.477 2.395 13.851 1.00 87.25 74 ALA A N 1
ATOM 580 C CA . ALA A 1 74 ? -14.965 1.701 12.659 1.00 87.25 74 ALA A CA 1
ATOM 581 C C . ALA A 1 74 ? -14.725 2.508 11.373 1.00 87.25 74 ALA A C 1
ATOM 583 O O . ALA A 1 74 ? -14.251 1.962 10.382 1.00 87.25 74 ALA A O 1
ATOM 584 N N . ALA A 1 75 ? -14.989 3.819 11.394 1.00 89.56 75 ALA A N 1
ATOM 585 C CA . ALA A 1 75 ? -14.726 4.680 10.244 1.00 89.56 75 ALA A CA 1
ATOM 586 C C . ALA A 1 75 ? -13.224 4.791 9.919 1.00 89.56 75 ALA A C 1
ATOM 588 O O . ALA A 1 75 ? -12.858 4.860 8.746 1.00 89.56 75 ALA A O 1
ATOM 589 N N . MET A 1 76 ? -12.353 4.795 10.935 1.00 91.50 76 MET A N 1
ATOM 590 C CA . MET A 1 76 ? -10.899 4.766 10.741 1.00 91.50 76 MET A CA 1
ATOM 591 C C . MET A 1 76 ? -10.436 3.435 10.143 1.00 91.50 76 MET A C 1
ATOM 593 O O . MET A 1 76 ? -9.643 3.440 9.207 1.00 91.50 76 MET A O 1
ATOM 597 N N . ILE A 1 77 ? -10.967 2.309 10.625 1.00 93.12 77 ILE A N 1
ATOM 598 C CA . ILE A 1 77 ? -10.706 0.971 10.073 1.00 93.12 77 ILE A CA 1
ATOM 599 C C . ILE A 1 77 ? -11.092 0.929 8.589 1.00 93.12 77 ILE A C 1
ATOM 601 O O . ILE A 1 77 ? -10.256 0.585 7.755 1.00 93.12 77 ILE A O 1
ATOM 605 N N . ASP A 1 78 ? -12.308 1.362 8.241 1.00 93.94 78 ASP A N 1
ATOM 606 C CA . ASP A 1 78 ? -12.790 1.400 6.852 1.00 93.94 78 ASP A CA 1
ATOM 607 C C . ASP A 1 78 ? -11.912 2.290 5.950 1.00 93.94 78 ASP A C 1
ATOM 609 O O . ASP A 1 78 ? -11.653 1.967 4.782 1.00 93.94 78 ASP A O 1
ATOM 613 N N . MET A 1 79 ? -11.442 3.423 6.484 1.00 95.25 79 MET A N 1
ATOM 614 C CA . MET A 1 79 ? -10.522 4.318 5.784 1.00 95.25 79 MET A CA 1
ATOM 615 C C . MET A 1 79 ? -9.187 3.621 5.516 1.00 95.25 79 MET A C 1
ATOM 617 O O . MET A 1 79 ? -8.762 3.558 4.365 1.00 95.25 79 MET A O 1
ATOM 621 N N . ILE A 1 80 ? -8.561 3.032 6.538 1.00 95.88 80 ILE A N 1
ATOM 622 C CA . ILE A 1 80 ? -7.270 2.345 6.400 1.00 95.88 80 ILE A CA 1
ATOM 623 C C . ILE A 1 80 ? -7.375 1.173 5.415 1.00 95.88 80 ILE A C 1
ATOM 625 O O . ILE A 1 80 ? -6.514 1.022 4.547 1.00 95.88 80 ILE A O 1
ATOM 629 N N . GLU A 1 81 ? -8.455 0.387 5.465 1.00 96.62 81 GLU A N 1
ATOM 630 C CA . GLU A 1 81 ? -8.704 -0.673 4.480 1.00 96.62 81 GLU A CA 1
ATOM 631 C C . GLU A 1 81 ? -8.780 -0.140 3.043 1.00 96.62 81 GLU A C 1
ATOM 633 O O . GLU A 1 81 ? -8.344 -0.804 2.096 1.00 96.62 81 GLU A O 1
ATOM 638 N N . THR A 1 82 ? -9.369 1.042 2.863 1.00 97.44 82 THR A N 1
ATOM 639 C CA . THR A 1 82 ? -9.468 1.698 1.556 1.00 97.44 82 THR A CA 1
ATOM 640 C C . THR A 1 82 ? -8.091 2.130 1.065 1.00 97.44 82 THR A C 1
ATOM 642 O O . THR A 1 82 ? -7.730 1.823 -0.073 1.00 97.44 82 THR A O 1
ATOM 645 N N . GLU A 1 83 ? -7.282 2.737 1.931 1.00 97.38 83 GLU A N 1
ATOM 646 C CA . GLU A 1 83 ? -5.916 3.153 1.604 1.00 97.38 83 GLU A CA 1
ATOM 647 C C . GLU A 1 83 ? -5.002 1.952 1.277 1.00 97.38 83 GLU A C 1
ATOM 649 O O . GLU A 1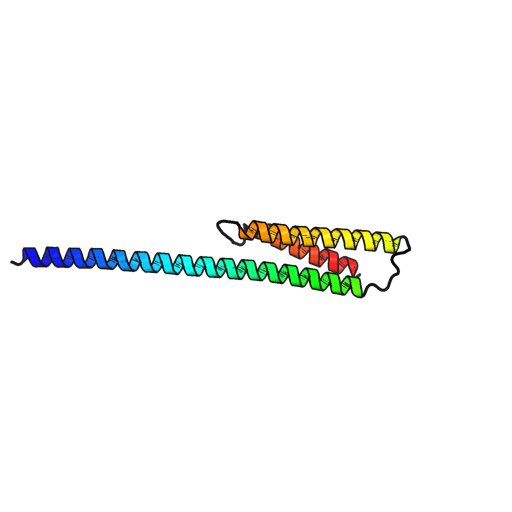 83 ? -4.206 2.010 0.335 1.00 97.38 83 GLU A O 1
ATOM 654 N N . ILE A 1 84 ? -5.163 0.811 1.965 1.00 97.75 84 ILE A N 1
ATOM 655 C CA . ILE A 1 84 ? -4.463 -0.446 1.631 1.00 97.75 84 ILE A CA 1
ATOM 656 C C . ILE A 1 84 ? -4.864 -0.940 0.235 1.00 97.75 84 ILE A C 1
ATOM 658 O O . ILE A 1 84 ? -4.005 -1.332 -0.564 1.00 97.75 84 ILE A O 1
ATOM 662 N N . LYS A 1 85 ? -6.163 -0.920 -0.095 1.00 97.94 85 LYS A N 1
ATOM 663 C CA . LYS A 1 85 ? -6.649 -1.299 -1.434 1.00 97.94 85 LYS A CA 1
ATOM 664 C C . LYS A 1 85 ? -6.068 -0.373 -2.504 1.00 97.94 85 LYS A C 1
ATOM 666 O O . LYS A 1 85 ? -5.639 -0.866 -3.546 1.00 97.94 85 LYS A O 1
ATOM 671 N N . MET A 1 86 ? -5.995 0.931 -2.241 1.00 97.25 86 MET A N 1
ATOM 672 C CA . MET A 1 86 ? -5.381 1.905 -3.148 1.00 97.25 86 MET A CA 1
ATOM 673 C C . MET A 1 86 ? -3.890 1.627 -3.363 1.00 97.25 86 MET A C 1
ATOM 675 O O . MET A 1 86 ? -3.454 1.577 -4.512 1.00 97.25 86 MET A O 1
ATOM 679 N N . ALA A 1 87 ? -3.129 1.329 -2.305 1.00 97.25 87 ALA A N 1
ATOM 680 C CA . ALA A 1 87 ? -1.720 0.945 -2.427 1.00 97.25 87 ALA A CA 1
ATOM 681 C C . ALA A 1 87 ? -1.528 -0.306 -3.306 1.00 97.25 87 ALA A C 1
ATOM 683 O O . ALA A 1 87 ? -0.628 -0.355 -4.145 1.00 97.25 87 ALA A O 1
ATOM 684 N N . LYS A 1 88 ? -2.402 -1.314 -3.169 1.00 97.56 88 LYS A N 1
ATOM 685 C CA . LYS A 1 88 ? -2.372 -2.530 -4.004 1.00 97.56 88 LYS A CA 1
ATOM 686 C C . LYS A 1 88 ? -2.674 -2.239 -5.477 1.00 97.56 88 LYS A C 1
ATOM 688 O O . LYS A 1 88 ? -2.031 -2.819 -6.349 1.00 97.56 88 LYS A O 1
ATOM 693 N N . VAL A 1 89 ? -3.618 -1.340 -5.758 1.00 97.19 89 VAL A N 1
ATOM 694 C CA . VAL A 1 89 ? -3.912 -0.888 -7.129 1.00 97.19 89 VAL A CA 1
ATOM 695 C C . VAL A 1 89 ? -2.715 -0.140 -7.711 1.00 97.19 89 VAL A C 1
ATOM 697 O O . VAL A 1 89 ? -2.241 -0.509 -8.777 1.00 97.19 89 VAL A O 1
ATOM 700 N N . MET A 1 90 ? -2.147 0.814 -6.973 1.00 96.69 90 MET A N 1
ATOM 701 C CA . MET A 1 90 ? -0.949 1.550 -7.392 1.00 96.69 90 MET A CA 1
ATOM 702 C C . MET A 1 90 ? 0.249 0.634 -7.658 1.00 96.69 90 MET A C 1
ATOM 704 O O . MET A 1 90 ? 1.002 0.863 -8.598 1.00 96.69 90 MET A O 1
ATOM 708 N N . HIS A 1 91 ? 0.429 -0.420 -6.857 1.00 96.81 91 HIS A N 1
ATOM 709 C CA . HIS A 1 91 ? 1.454 -1.439 -7.099 1.00 96.81 91 HIS A CA 1
ATOM 710 C C . HIS A 1 91 ? 1.218 -2.199 -8.405 1.00 96.81 91 HIS A C 1
ATOM 712 O O . HIS A 1 91 ? 2.152 -2.392 -9.184 1.00 96.81 91 HIS A O 1
ATOM 718 N N . SER A 1 92 ? -0.032 -2.589 -8.662 1.00 95.25 92 SER A N 1
ATOM 719 C CA . SER A 1 92 ? -0.421 -3.230 -9.916 1.00 95.25 92 SER A CA 1
ATOM 720 C C . SER A 1 92 ? -0.184 -2.303 -11.108 1.00 95.25 92 SER A C 1
ATOM 722 O O . SER A 1 92 ? 0.354 -2.747 -12.118 1.00 95.25 92 SER A O 1
ATOM 724 N N . ASP A 1 93 ? -0.534 -1.025 -11.000 1.00 94.12 93 ASP A N 1
ATOM 725 C CA . ASP A 1 93 ? -0.333 -0.047 -12.071 1.00 94.12 93 ASP A CA 1
ATOM 726 C C . ASP A 1 93 ? 1.161 0.178 -12.336 1.00 94.12 93 ASP A C 1
ATOM 728 O O . ASP A 1 93 ? 1.598 0.056 -13.478 1.00 94.12 93 ASP A O 1
ATOM 732 N N . LEU A 1 94 ? 1.964 0.349 -11.278 1.00 92.81 94 LEU A N 1
ATOM 733 C CA . LEU A 1 94 ? 3.422 0.482 -11.368 1.00 92.81 94 LEU A CA 1
ATOM 734 C C . LEU A 1 94 ? 4.086 -0.737 -12.028 1.00 92.81 94 LEU A C 1
ATOM 736 O O . LEU A 1 94 ? 5.093 -0.596 -12.711 1.00 92.81 94 LEU A O 1
ATOM 740 N N . SER A 1 95 ? 3.520 -1.937 -11.860 1.00 90.38 95 SER A N 1
ATOM 741 C CA . SER A 1 95 ? 4.035 -3.152 -12.508 1.00 90.38 95 SER A CA 1
ATOM 742 C C . SER A 1 95 ? 3.872 -3.170 -14.032 1.00 90.38 95 SER A C 1
ATOM 744 O O . SER A 1 95 ? 4.483 -4.008 -14.694 1.00 90.38 95 SER A O 1
ATOM 746 N N . ASN A 1 96 ? 3.058 -2.260 -14.578 1.00 90.69 96 ASN A N 1
ATOM 747 C CA . ASN A 1 96 ? 2.842 -2.087 -16.012 1.00 90.69 96 ASN A CA 1
ATOM 748 C C . ASN A 1 96 ? 3.613 -0.890 -16.598 1.00 90.69 96 ASN A C 1
ATOM 750 O O . ASN A 1 96 ? 3.495 -0.641 -17.798 1.00 90.69 96 ASN A O 1
ATOM 754 N N . GLU A 1 97 ? 4.366 -0.147 -15.782 1.00 88.12 97 GLU A N 1
ATOM 755 C CA . GLU A 1 97 ? 5.185 0.974 -16.250 1.00 88.12 97 GLU A CA 1
ATOM 756 C C . GLU A 1 97 ? 6.413 0.490 -17.033 1.00 88.12 97 GLU A C 1
ATOM 758 O O . GLU A 1 97 ? 6.949 -0.590 -16.785 1.00 88.12 97 GLU A O 1
ATOM 763 N N . GLU A 1 98 ? 6.875 1.312 -17.979 1.00 84.00 98 GLU A N 1
ATOM 764 C CA . GLU A 1 98 ? 8.060 1.007 -18.798 1.00 84.00 98 GLU A CA 1
ATOM 765 C C . GLU A 1 98 ? 9.365 1.126 -17.999 1.00 84.00 98 GLU A C 1
ATOM 767 O O . GLU A 1 98 ? 10.328 0.429 -18.303 1.00 84.00 98 GLU A O 1
ATOM 772 N N . VAL A 1 99 ? 9.390 2.001 -16.985 1.00 85.50 99 VAL A N 1
ATOM 773 C CA . VAL A 1 99 ? 10.552 2.239 -16.119 1.00 85.50 99 VAL A CA 1
ATOM 774 C C . VAL A 1 99 ? 10.097 2.361 -14.669 1.00 85.50 99 VAL A C 1
ATOM 776 O O . VAL A 1 99 ? 9.255 3.202 -14.328 1.00 85.50 99 VAL A O 1
ATOM 779 N N . ILE A 1 100 ? 10.707 1.573 -13.784 1.00 89.06 100 ILE A N 1
ATOM 780 C CA . ILE A 1 100 ? 10.399 1.602 -12.349 1.00 89.06 100 ILE A CA 1
ATOM 781 C C . ILE A 1 100 ? 11.561 2.242 -11.589 1.00 89.06 100 ILE A C 1
ATOM 783 O O . ILE A 1 100 ? 12.633 1.659 -11.437 1.00 89.06 100 ILE A O 1
ATOM 787 N N . ASN A 1 101 ? 11.339 3.446 -11.063 1.00 86.31 101 ASN A N 1
ATOM 788 C CA . ASN A 1 101 ? 12.348 4.207 -10.334 1.00 86.31 101 ASN A CA 1
ATOM 789 C C . ASN A 1 101 ? 11.724 5.025 -9.190 1.00 86.31 101 ASN A C 1
ATOM 791 O O . ASN A 1 101 ? 10.541 4.896 -8.876 1.00 86.31 101 ASN A O 1
ATOM 795 N N . ASP A 1 102 ? 12.535 5.871 -8.554 1.00 86.19 102 ASP A N 1
ATOM 796 C CA . ASP A 1 102 ? 12.102 6.705 -7.433 1.00 86.19 102 ASP A CA 1
ATOM 797 C C . ASP A 1 102 ? 10.946 7.655 -7.771 1.00 86.19 102 ASP A C 1
ATOM 799 O O . ASP A 1 102 ? 10.088 7.917 -6.923 1.00 86.19 102 ASP A O 1
ATOM 803 N N . GLU A 1 103 ? 10.934 8.201 -8.983 1.00 88.88 103 GLU A N 1
ATOM 804 C CA . GLU A 1 103 ? 9.912 9.141 -9.422 1.00 88.88 103 GLU A CA 1
ATOM 805 C C . GLU A 1 103 ? 8.592 8.410 -9.664 1.00 88.88 103 GLU A C 1
ATOM 807 O O . GLU A 1 103 ? 7.579 8.770 -9.058 1.00 88.88 103 GLU A O 1
ATOM 812 N N . THR A 1 104 ? 8.617 7.331 -10.453 1.00 91.19 104 THR A N 1
ATOM 813 C CA . THR A 1 104 ? 7.406 6.569 -10.796 1.00 91.19 104 THR A CA 1
ATOM 814 C C . THR A 1 104 ? 6.806 5.848 -9.591 1.00 91.19 104 THR A C 1
ATOM 816 O O . THR A 1 104 ? 5.588 5.735 -9.479 1.00 91.19 104 THR A O 1
ATOM 819 N N . SER A 1 105 ? 7.624 5.453 -8.611 1.00 93.00 105 SER A N 1
ATOM 820 C CA . SER A 1 105 ? 7.145 4.818 -7.379 1.00 93.00 105 SER A CA 1
ATOM 821 C C . SER A 1 105 ? 6.830 5.794 -6.237 1.00 93.00 105 SER A C 1
ATOM 823 O O . SER A 1 105 ? 6.481 5.350 -5.140 1.00 93.00 105 SER A O 1
ATOM 825 N N . SER A 1 106 ? 7.047 7.102 -6.414 1.00 93.88 106 SER A N 1
ATOM 826 C CA . SER A 1 106 ? 6.971 8.092 -5.327 1.00 93.88 106 SER A CA 1
ATOM 827 C C . SER A 1 106 ? 5.609 8.089 -4.641 1.00 93.88 106 SER A C 1
ATOM 829 O O . SER A 1 106 ? 5.528 8.064 -3.413 1.00 93.88 106 SER A O 1
ATOM 831 N N . GLU A 1 107 ? 4.541 8.048 -5.432 1.00 95.75 107 GLU A N 1
ATOM 832 C CA . GLU A 1 107 ? 3.185 8.125 -4.902 1.00 95.75 107 GLU A CA 1
ATOM 833 C C . GLU A 1 107 ? 2.790 6.865 -4.129 1.00 95.75 107 GLU A C 1
ATOM 835 O O . GLU A 1 107 ? 2.274 6.967 -3.019 1.00 95.75 107 GLU A O 1
ATOM 840 N N . LEU A 1 108 ? 3.148 5.680 -4.636 1.00 96.69 108 LEU A N 1
ATOM 841 C CA . LEU A 1 108 ? 2.943 4.429 -3.908 1.00 96.69 108 LEU A CA 1
ATOM 842 C C . LEU A 1 108 ? 3.666 4.437 -2.553 1.00 96.6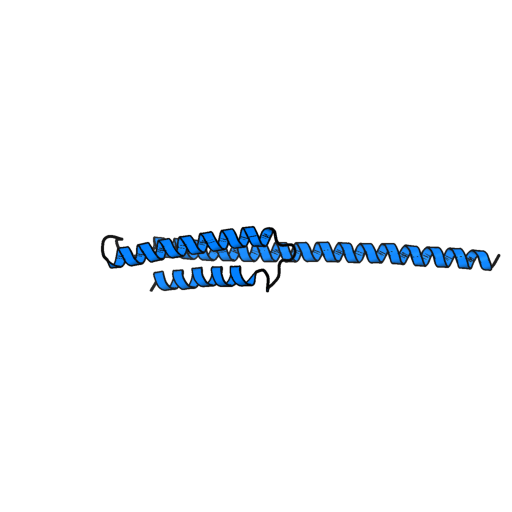9 108 LEU A C 1
ATOM 844 O O . LEU A 1 108 ? 3.111 3.993 -1.552 1.00 96.69 108 LEU A O 1
ATOM 848 N N . ARG A 1 109 ? 4.890 4.974 -2.488 1.00 95.81 109 ARG A N 1
ATOM 849 C CA . ARG A 1 109 ? 5.622 5.079 -1.216 1.00 95.81 109 ARG A CA 1
ATOM 850 C C . ARG A 1 109 ? 4.903 5.981 -0.217 1.00 95.81 109 ARG A C 1
ATOM 852 O O . ARG A 1 109 ? 4.762 5.589 0.935 1.00 95.81 109 ARG A O 1
ATOM 859 N N . LYS A 1 110 ? 4.401 7.142 -0.648 1.00 97.12 110 LYS A N 1
ATOM 860 C CA . LYS A 1 110 ? 3.595 8.017 0.223 1.00 97.12 110 LYS A CA 1
ATOM 861 C C . LYS A 1 110 ? 2.325 7.324 0.700 1.00 97.12 110 LYS A C 1
ATOM 863 O O . LYS A 1 110 ? 1.976 7.449 1.865 1.00 97.12 110 LYS A O 1
ATOM 868 N N . GLN A 1 111 ? 1.671 6.575 -0.183 1.00 97.50 111 GLN A N 1
ATOM 869 C CA . GLN A 1 111 ? 0.465 5.826 0.143 1.00 97.50 111 GLN A CA 1
ATOM 870 C C . GLN A 1 111 ? 0.729 4.751 1.210 1.00 97.50 111 GLN A C 1
ATOM 872 O O . GLN A 1 111 ? -0.056 4.593 2.141 1.00 97.50 111 GLN A O 1
ATOM 877 N N . ILE A 1 112 ? 1.854 4.036 1.110 1.00 96.69 112 ILE A N 1
ATOM 878 C CA . ILE A 1 112 ? 2.286 3.059 2.120 1.00 96.69 112 ILE A CA 1
ATOM 879 C C . ILE A 1 112 ? 2.562 3.745 3.466 1.00 96.69 112 ILE A C 1
ATOM 881 O O . ILE A 1 112 ? 2.153 3.224 4.502 1.00 96.69 112 ILE A O 1
ATOM 885 N N . GLU A 1 113 ? 3.241 4.896 3.470 1.00 97.19 113 GLU A N 1
ATOM 886 C CA . GLU A 1 113 ? 3.495 5.645 4.708 1.00 97.19 113 GLU A CA 1
ATOM 887 C C . GLU A 1 113 ? 2.198 6.169 5.336 1.00 97.19 113 GLU A C 1
ATOM 889 O O . GLU A 1 113 ? 2.011 6.011 6.537 1.00 97.19 113 GLU A O 1
ATOM 894 N N . LEU A 1 114 ? 1.248 6.658 4.533 1.00 96.25 114 LEU A N 1
ATOM 895 C CA . LEU A 1 114 ? -0.068 7.069 5.024 1.00 96.25 114 LEU A CA 1
ATOM 896 C C . LEU A 1 114 ? -0.796 5.923 5.743 1.00 96.25 114 LEU A C 1
ATOM 898 O O . LEU A 1 114 ? -1.350 6.127 6.820 1.00 96.25 114 LEU A O 1
ATOM 902 N N . VAL A 1 115 ? -0.765 4.705 5.190 1.00 96.62 115 VAL A N 1
ATOM 903 C CA . VAL A 1 115 ? -1.352 3.523 5.850 1.00 96.62 115 VAL A CA 1
ATOM 904 C C . VAL A 1 115 ? -0.697 3.271 7.211 1.00 96.62 115 VAL A C 1
ATOM 906 O O . VAL A 1 115 ? -1.400 2.975 8.180 1.00 96.62 115 VAL A O 1
ATOM 909 N N . LYS A 1 116 ? 0.634 3.386 7.308 1.00 95.44 116 LYS A N 1
ATOM 910 C CA . LYS A 1 116 ? 1.362 3.195 8.573 1.00 95.44 116 LYS A CA 1
ATOM 911 C C . LYS A 1 116 ? 0.998 4.264 9.599 1.00 95.44 116 LYS A C 1
ATOM 913 O O . LYS A 1 116 ? 0.750 3.914 10.751 1.00 95.44 116 LYS A O 1
ATOM 918 N N . ASP A 1 117 ? 0.926 5.523 9.176 1.00 95.44 117 ASP A N 1
ATOM 919 C CA . ASP A 1 117 ? 0.585 6.653 10.041 1.00 95.44 117 ASP A CA 1
ATOM 920 C C . ASP A 1 117 ? -0.839 6.511 10.593 1.00 95.44 117 ASP A C 1
ATOM 922 O O . ASP A 1 117 ? -1.034 6.534 11.807 1.00 95.44 117 ASP A O 1
ATOM 926 N N . LEU A 1 118 ? -1.825 6.239 9.730 1.00 93.94 118 LEU A N 1
ATOM 927 C CA . LEU A 1 118 ? -3.213 6.020 10.153 1.00 93.94 118 LEU A CA 1
ATOM 928 C C . LEU A 1 118 ? -3.354 4.798 11.075 1.00 93.94 118 LEU A C 1
ATOM 930 O O . LEU A 1 118 ? -4.124 4.817 12.034 1.00 93.94 118 LEU A O 1
ATOM 934 N N . THR A 1 119 ? -2.592 3.732 10.814 1.00 92.38 119 THR A N 1
ATOM 935 C CA . THR A 1 119 ? -2.564 2.546 11.685 1.00 92.38 119 THR A CA 1
ATOM 936 C C . THR A 1 119 ? -1.994 2.875 13.064 1.00 92.38 119 THR A C 1
ATOM 938 O O . THR A 1 119 ? -2.496 2.370 14.068 1.00 92.38 119 THR A O 1
ATOM 941 N N . ALA A 1 120 ? -0.958 3.716 13.130 1.00 91.69 120 ALA A N 1
ATOM 942 C CA . ALA A 1 120 ? -0.405 4.178 14.395 1.00 91.69 120 ALA A CA 1
ATOM 943 C C . ALA A 1 120 ? -1.420 5.043 15.157 1.00 91.69 120 ALA A C 1
ATOM 945 O O . ALA A 1 120 ? -1.590 4.843 16.358 1.00 91.69 120 ALA A O 1
ATOM 946 N N . GLU A 1 121 ? -2.144 5.929 14.467 1.00 88.88 121 GLU A N 1
ATOM 947 C CA . GLU A 1 121 ? -3.212 6.745 15.062 1.00 88.88 121 GLU A CA 1
ATOM 948 C C . GLU A 1 121 ? -4.358 5.905 15.636 1.00 88.88 121 GLU A C 1
ATOM 950 O O . GLU A 1 121 ? -4.870 6.235 16.700 1.00 88.88 121 GLU A O 1
ATOM 955 N N . LEU A 1 122 ? -4.728 4.799 14.982 1.00 86.19 122 LEU A N 1
ATOM 956 C CA . LEU A 1 122 ? -5.750 3.872 15.483 1.00 86.19 122 LEU A CA 1
ATOM 957 C C . LEU A 1 122 ? -5.339 3.171 16.793 1.00 86.19 122 LEU A C 1
ATOM 959 O O . LEU A 1 122 ? -6.199 2.700 17.531 1.00 86.19 122 LEU A O 1
ATOM 963 N N . SER A 1 123 ? -4.035 3.070 17.066 1.00 78.00 123 SER A N 1
ATOM 964 C CA . SER A 1 123 ? -3.484 2.390 18.247 1.00 78.00 123 SER A CA 1
ATOM 965 C C . SER A 1 123 ? -3.201 3.304 19.450 1.00 78.00 123 SER A C 1
ATOM 967 O O . SER A 1 123 ? -2.694 2.815 20.463 1.00 78.00 123 SER A O 1
ATOM 969 N N . LEU A 1 124 ? -3.465 4.612 19.326 1.00 69.38 124 LEU A N 1
ATOM 970 C CA . LEU A 1 124 ? -3.294 5.621 20.384 1.00 69.38 124 LEU A CA 1
ATOM 971 C C . LEU A 1 124 ? -4.525 5.717 21.289 1.00 69.38 124 LEU A C 1
ATOM 973 O O . LEU A 1 124 ? -4.306 5.913 22.507 1.00 69.38 124 LEU A O 1
#

Sequence (124 aa):
MKNLFLIFAVIITVFTNFATANDHSFQDSIQEGKIEAAYLNMLREDINKAEAGFEHTVANLDEPINDVEGKIQAAMIDMIETEIKMAKVMHSDLSNEEVINDETSSELRKQIELVKDLTAELSL

Secondary structure (DSSP, 8-state):
-HHHHHHHHHHHHHHHHHHHHHHHHHHHHHHHHHHHHHHHHHHHHHHHHHHHHHHHHHHT--S-TTSHHHHHHHHHHHHHHHHHHHHHHHHHHHTT-S--STTTTHHHHHHHHHHHHHHHHHT-

Radius of gyration: 26.94 Å; chains: 1; bounding box: 72×19×76 Å

pLDDT: mean 80.44, std 18.15, range [44.5, 97.94]

Foldseek 3Di:
DVVVVVVVVVVVVVVVVVVVVVVVVVVVVVVQVVVLVVVLVVLVVLLVVLVVLLVVLVVPDPDDLPDPVSVVLVVLNVVLVVLSVVLVVLSVVLVPDPHHDCVSCVVSVVSSVVSNVSSVVSND